Protein AF-A0A832M1B3-F1 (afdb_monomer)

Mean predicted aligned error: 6.38 Å

Sequence (131 aa):
MLPSRARRVEALIEFLSELIREEEPTRGRARKLLVGVYARYCLEPITGASTESAFERELAVAYALAEEGLGWSDELERLSRAFARERMCSRALGLMLGGASPADALGRASAKLPRACVAALLGYARALHYL

Secondary structure (DSSP, 8-state):
---HHHHHHHHHHHHHHHHTTSSS--HHHHHHHHHHHHHHTT-PPPP-SSSS-HHHHHHHHHHHIIIIIS--HHHHHHTTTTSHHHHHHHHHHHHHHTT--HHHHHHHH-S---HHHHHHHHHHHHHHTT-

Solvent-accessible surface area (backbone atoms only — not comparable to full-atom values): 7402 Å² total; per-residue (Å²): 131,77,55,75,66,57,54,47,52,52,45,40,52,51,40,52,64,54,46,72,68,44,94,78,36,33,45,72,52,50,52,55,50,45,53,54,42,28,60,75,70,74,52,80,66,67,77,78,97,75,64,102,45,40,61,61,51,49,51,33,32,40,50,43,40,35,51,74,70,68,61,40,61,74,64,45,61,72,34,37,67,42,38,50,68,49,55,32,34,52,51,18,48,55,35,34,76,71,69,40,52,70,69,58,16,42,55,73,44,32,99,67,88,54,74,66,55,57,47,49,33,55,51,37,59,51,26,62,74,74,112

Nearest PDB structures (foldseek):
  7f66-assembly1_A  TM=4.179E-01  e=9.570E+00  Homo sapiens
  3a11-assembly1_B  TM=3.079E-01  e=5.207E+00  Thermococcus kodakarensis KOD1

Structure (mmCIF, N/CA/C/O backbone):
data_AF-A0A832M1B3-F1
#
_entry.id   AF-A0A832M1B3-F1
#
loop_
_atom_site.group_PDB
_atom_site.id
_atom_site.type_symbol
_atom_site.label_atom_id
_atom_site.label_alt_id
_atom_site.label_comp_id
_atom_site.label_asym_id
_atom_site.label_entity_id
_atom_site.label_seq_id
_atom_site.pdbx_PDB_ins_code
_atom_site.Cartn_x
_atom_site.Cartn_y
_atom_site.Cartn_z
_atom_site.occupancy
_atom_site.B_iso_or_equiv
_atom_site.auth_seq_id
_atom_site.auth_comp_id
_atom_site.auth_asym_id
_atom_site.auth_atom_id
_atom_site.pdbx_PDB_model_num
ATOM 1 N N . MET A 1 1 ? -15.665 21.716 5.660 1.00 50.09 1 MET A N 1
ATOM 2 C CA . MET A 1 1 ? -15.458 20.260 5.479 1.00 50.09 1 MET A CA 1
ATOM 3 C C . MET A 1 1 ? -14.290 20.063 4.533 1.00 50.09 1 MET A C 1
ATOM 5 O O . MET A 1 1 ? -14.332 20.622 3.445 1.00 50.09 1 MET A O 1
ATOM 9 N N . LEU A 1 2 ? -13.260 19.317 4.935 1.00 56.22 2 LEU A N 1
ATOM 10 C CA . LEU A 1 2 ? -12.154 18.984 4.036 1.00 56.22 2 LEU A CA 1
ATOM 11 C C . LEU A 1 2 ? -12.650 18.103 2.870 1.00 56.22 2 LEU A C 1
ATOM 13 O O . LEU A 1 2 ? -13.494 17.217 3.094 1.00 56.22 2 LEU A O 1
ATOM 17 N N . PRO A 1 3 ? -12.138 18.309 1.640 1.00 71.81 3 PRO A N 1
ATOM 18 C CA . PRO A 1 3 ? -12.411 17.428 0.507 1.00 71.81 3 PRO A CA 1
ATOM 19 C C . PRO A 1 3 ? -12.118 15.965 0.868 1.00 71.81 3 PRO A C 1
ATOM 21 O O . PRO A 1 3 ? -11.206 15.687 1.648 1.00 71.81 3 PRO A O 1
ATOM 24 N N . SER A 1 4 ? -12.867 15.014 0.303 1.00 75.94 4 SER A N 1
ATOM 25 C CA . SER A 1 4 ? -12.703 13.575 0.593 1.00 75.94 4 SER A CA 1
ATOM 26 C C . SER A 1 4 ? -11.267 13.077 0.380 1.00 75.94 4 SER A C 1
ATOM 28 O O . SER A 1 4 ? -10.800 12.211 1.115 1.00 75.94 4 SER A O 1
ATOM 30 N N . ARG A 1 5 ? -10.546 13.666 -0.582 1.00 81.69 5 ARG A N 1
ATOM 31 C CA . ARG A 1 5 ? -9.129 13.392 -0.853 1.00 81.69 5 ARG A CA 1
ATOM 32 C C . ARG A 1 5 ? -8.205 13.844 0.281 1.00 81.69 5 ARG A C 1
ATOM 34 O O . ARG A 1 5 ? -7.340 13.080 0.680 1.00 81.69 5 ARG A O 1
ATOM 41 N N . ALA A 1 6 ? -8.413 15.041 0.829 1.00 85.50 6 ALA A N 1
ATOM 42 C CA . ALA A 1 6 ? -7.580 15.571 1.911 1.00 85.50 6 ALA A CA 1
ATOM 43 C C . ALA A 1 6 ? -7.733 14.735 3.192 1.00 85.50 6 ALA A C 1
ATOM 45 O O . ALA A 1 6 ? -6.739 14.303 3.764 1.00 85.50 6 ALA A O 1
ATOM 46 N N . ARG A 1 7 ? -8.975 14.379 3.553 1.00 89.56 7 ARG A N 1
ATOM 47 C CA . ARG A 1 7 ? -9.248 13.472 4.684 1.00 89.56 7 ARG A CA 1
ATOM 48 C C . ARG A 1 7 ? -8.606 12.098 4.516 1.00 89.56 7 ARG A C 1
ATOM 50 O O . ARG A 1 7 ? -8.171 11.497 5.487 1.00 89.56 7 ARG A O 1
ATOM 57 N N . ARG A 1 8 ? -8.553 11.590 3.283 1.00 91.56 8 ARG A N 1
ATOM 58 C CA . ARG A 1 8 ? -7.880 10.327 2.974 1.00 91.56 8 ARG A CA 1
ATOM 59 C C . ARG A 1 8 ? -6.375 10.426 3.179 1.00 91.56 8 ARG A C 1
ATOM 61 O O . ARG A 1 8 ? -5.809 9.519 3.768 1.00 91.56 8 ARG A O 1
ATOM 68 N N . VAL A 1 9 ? -5.744 11.505 2.719 1.00 90.69 9 VAL A N 1
ATOM 69 C CA . VAL A 1 9 ? -4.311 11.735 2.951 1.00 90.69 9 VAL A CA 1
ATOM 70 C C . VAL A 1 9 ? -4.017 11.790 4.450 1.00 90.69 9 VAL A C 1
ATOM 72 O O . VAL A 1 9 ? -3.132 11.078 4.907 1.00 90.69 9 VAL A O 1
ATOM 75 N N . GLU A 1 10 ? -4.809 12.532 5.227 1.00 93.25 10 GLU A N 1
ATOM 76 C CA . GLU A 1 10 ? -4.684 12.584 6.693 1.00 93.25 10 GLU A CA 1
ATOM 77 C C . GLU A 1 10 ? -4.817 11.195 7.334 1.00 93.25 10 GLU A C 1
ATOM 79 O O . GLU A 1 10 ? -3.942 10.777 8.091 1.00 9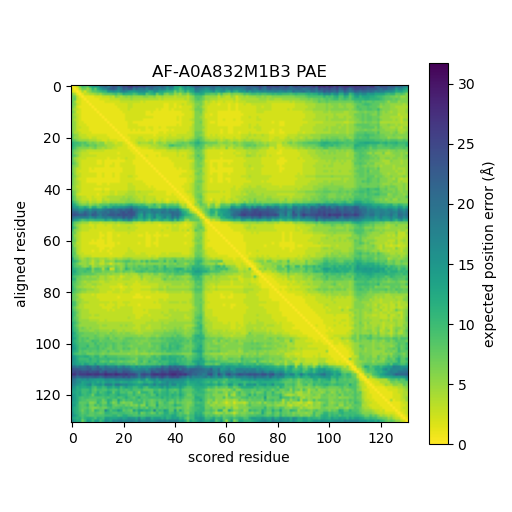3.25 10 GLU A O 1
ATOM 84 N N . ALA A 1 11 ? -5.852 10.438 6.960 1.00 95.44 11 ALA A N 1
ATOM 85 C CA . ALA A 1 11 ? -6.051 9.073 7.439 1.00 95.44 11 ALA A CA 1
ATOM 86 C C . ALA A 1 11 ? -4.874 8.151 7.077 1.00 95.44 11 ALA A C 1
ATOM 88 O O . ALA A 1 11 ? -4.456 7.326 7.884 1.00 95.44 11 ALA A O 1
ATOM 89 N N . LEU A 1 12 ? -4.311 8.277 5.873 1.00 95.06 12 LEU A N 1
ATOM 90 C CA . LEU A 1 12 ? -3.162 7.476 5.452 1.00 95.06 12 LEU A CA 1
ATOM 91 C C . LEU A 1 12 ? -1.881 7.863 6.204 1.00 95.06 12 LEU A C 1
ATOM 93 O O . LEU A 1 12 ? -1.112 6.974 6.561 1.00 95.06 12 LEU A O 1
ATOM 97 N N . ILE A 1 13 ? -1.673 9.148 6.505 1.00 94.25 13 ILE A N 1
ATOM 98 C CA . ILE A 1 13 ? -0.558 9.612 7.347 1.00 94.25 13 ILE A CA 1
ATOM 99 C C . ILE A 1 13 ? -0.690 9.056 8.769 1.00 94.25 13 ILE A C 1
ATOM 101 O O . ILE A 1 13 ? 0.294 8.564 9.327 1.00 94.25 13 ILE A O 1
ATOM 105 N N . GLU A 1 14 ? -1.894 9.086 9.349 1.00 96.12 14 GLU A N 1
ATOM 106 C CA . GLU A 1 14 ? -2.168 8.489 10.663 1.00 96.12 14 GLU A CA 1
ATOM 107 C C . GLU A 1 14 ? -1.888 6.983 10.648 1.00 96.12 14 GLU A C 1
ATOM 109 O O . GLU A 1 14 ? -1.127 6.485 11.477 1.00 96.12 14 GLU A O 1
ATOM 114 N N . PHE A 1 15 ? -2.421 6.272 9.653 1.00 97.31 15 PHE A N 1
ATOM 115 C CA . PHE A 1 15 ? -2.179 4.846 9.453 1.00 97.31 15 PHE A CA 1
ATOM 116 C C . PHE A 1 15 ? -0.682 4.507 9.382 1.00 97.31 15 PHE A C 1
ATOM 118 O O . PHE A 1 15 ? -0.233 3.596 10.075 1.00 97.31 15 PHE A O 1
ATOM 125 N N . LEU A 1 16 ? 0.097 5.231 8.573 1.00 95.44 16 LEU A N 1
ATOM 126 C CA . LEU A 1 16 ? 1.540 5.007 8.432 1.00 95.44 16 LEU A CA 1
ATOM 127 C C . LEU A 1 16 ? 2.284 5.281 9.746 1.00 95.44 16 LEU A C 1
ATOM 129 O O . LEU A 1 16 ? 3.153 4.503 10.144 1.00 95.44 16 LEU A O 1
ATOM 133 N N . SER A 1 17 ? 1.897 6.349 10.445 1.00 93.56 17 SER A N 1
ATOM 134 C CA . SER A 1 17 ? 2.459 6.733 11.745 1.00 93.56 17 SER A CA 1
ATOM 135 C C . SER A 1 17 ? 2.147 5.722 12.852 1.00 93.56 17 SER A C 1
ATOM 137 O O . SER A 1 17 ? 2.940 5.550 13.777 1.00 93.56 17 SER A O 1
ATOM 139 N N . GLU A 1 18 ? 0.993 5.057 12.797 1.00 95.75 18 GLU A N 1
ATOM 140 C CA . GLU A 1 18 ? 0.648 3.957 13.702 1.00 95.75 18 GLU A CA 1
ATOM 141 C C . GLU A 1 18 ? 1.394 2.674 13.325 1.00 95.75 18 GLU A C 1
ATOM 143 O O . GLU A 1 18 ? 1.988 2.035 14.193 1.00 95.75 18 GLU A O 1
ATOM 148 N N . LEU A 1 19 ? 1.436 2.334 12.034 1.00 95.69 19 LEU A N 1
ATOM 149 C CA . LEU A 1 19 ? 2.044 1.096 11.555 1.00 95.69 19 LEU A CA 1
ATOM 150 C C . LEU A 1 19 ? 3.546 1.029 11.852 1.00 95.69 19 LEU A C 1
ATOM 152 O O . LEU A 1 19 ? 4.049 -0.030 12.216 1.00 95.69 19 LEU A O 1
ATOM 156 N N . ILE A 1 20 ? 4.264 2.150 11.734 1.00 93.06 20 ILE A N 1
ATOM 157 C CA . ILE A 1 20 ? 5.712 2.192 11.987 1.00 93.06 20 ILE A CA 1
ATOM 158 C C . ILE A 1 20 ? 6.097 1.966 13.452 1.00 93.06 20 ILE A C 1
ATOM 160 O O . ILE A 1 20 ? 7.249 1.649 13.754 1.00 93.06 20 ILE A O 1
ATOM 164 N N . ARG A 1 21 ? 5.136 2.118 14.367 1.00 92.75 21 ARG A N 1
ATOM 165 C CA . ARG A 1 21 ? 5.325 1.851 15.795 1.00 92.75 21 ARG A CA 1
ATOM 166 C C . ARG A 1 21 ? 5.086 0.383 16.152 1.00 92.75 21 ARG A C 1
ATOM 168 O O . ARG A 1 21 ? 5.412 -0.001 17.271 1.00 92.75 21 ARG A O 1
ATOM 175 N N . GLU A 1 22 ? 4.535 -0.435 15.250 1.00 90.94 22 GLU A N 1
ATOM 176 C CA . GLU A 1 22 ? 4.430 -1.879 15.485 1.00 90.94 22 GLU A CA 1
ATOM 177 C C . GLU A 1 22 ? 5.819 -2.538 15.437 1.00 90.94 22 GLU A C 1
ATOM 179 O O . GLU A 1 22 ? 6.624 -2.250 14.553 1.00 90.94 22 GLU A O 1
ATOM 184 N N . GLU A 1 23 ? 6.096 -3.457 16.368 1.00 85.38 23 GLU A N 1
ATOM 185 C CA . GLU A 1 23 ? 7.352 -4.228 16.382 1.00 85.38 23 GLU A CA 1
ATOM 186 C C . GLU A 1 23 ? 7.491 -5.131 15.148 1.00 85.38 23 GLU A C 1
ATOM 188 O O . GLU A 1 23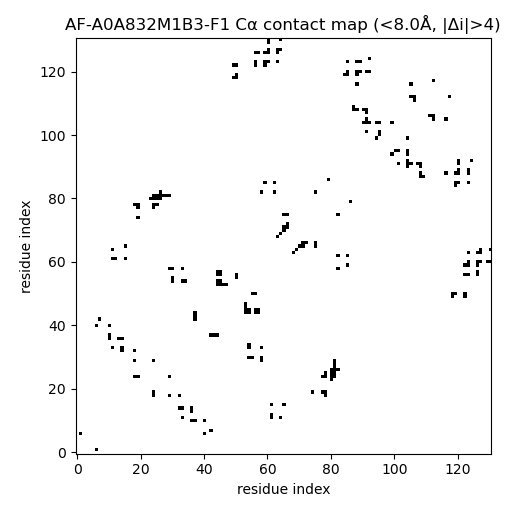 ? 8.580 -5.267 14.594 1.00 85.38 23 GLU A O 1
ATOM 193 N N . GLU A 1 24 ? 6.382 -5.722 14.684 1.00 87.94 24 GLU A N 1
ATOM 194 C CA . GLU A 1 24 ? 6.354 -6.611 13.519 1.00 87.94 24 GLU A CA 1
ATOM 195 C C . GLU A 1 24 ? 5.195 -6.275 12.559 1.00 87.94 24 GLU A C 1
ATOM 197 O O . GLU A 1 24 ? 4.159 -6.955 12.539 1.00 87.94 24 GLU A O 1
ATOM 202 N N . PRO A 1 25 ? 5.351 -5.244 11.710 1.00 89.88 25 PRO A N 1
ATOM 203 C CA . PRO A 1 25 ? 4.320 -4.828 10.768 1.00 89.88 25 PRO A CA 1
ATOM 204 C C . PRO A 1 25 ? 4.207 -5.840 9.619 1.00 89.88 25 PRO A C 1
ATOM 206 O O . PRO A 1 25 ? 4.966 -5.830 8.650 1.00 89.88 25 PRO A O 1
ATOM 209 N N . THR A 1 26 ? 3.236 -6.748 9.716 1.00 94.94 26 THR A N 1
ATOM 210 C CA . THR A 1 26 ? 2.895 -7.694 8.639 1.00 94.94 26 THR A CA 1
ATOM 211 C C . THR A 1 26 ? 1.797 -7.137 7.734 1.00 94.94 26 THR A C 1
ATOM 213 O O . THR A 1 26 ? 0.990 -6.308 8.155 1.00 94.94 26 THR A O 1
ATOM 216 N N . ARG A 1 27 ? 1.681 -7.656 6.503 1.00 93.75 27 ARG A N 1
ATOM 217 C CA . ARG A 1 27 ? 0.603 -7.293 5.559 1.00 93.75 27 ARG A CA 1
ATOM 218 C C . ARG A 1 27 ? -0.794 -7.395 6.183 1.00 93.75 27 ARG A C 1
ATOM 220 O O . ARG A 1 27 ? -1.623 -6.501 6.034 1.00 93.75 27 ARG A O 1
ATOM 227 N N . GLY A 1 28 ? -1.053 -8.485 6.909 1.00 91.56 28 GLY A N 1
ATOM 228 C CA . GLY A 1 28 ? -2.339 -8.717 7.568 1.00 91.56 28 GLY A CA 1
ATOM 229 C C . GLY A 1 28 ? -2.628 -7.717 8.690 1.00 91.56 28 GLY A C 1
ATOM 230 O O . GLY A 1 28 ? -3.776 -7.302 8.850 1.00 91.56 28 GLY A O 1
ATOM 231 N N . ARG A 1 29 ? -1.599 -7.306 9.443 1.00 93.38 29 ARG A N 1
ATOM 232 C CA . ARG A 1 29 ? -1.711 -6.276 10.489 1.00 93.38 29 ARG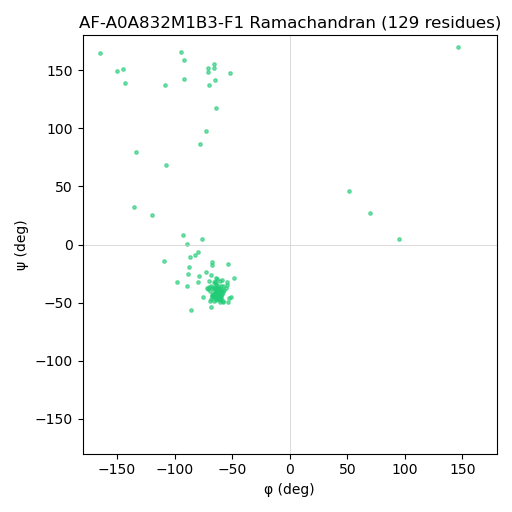 A CA 1
ATOM 233 C C . ARG A 1 29 ? -1.955 -4.903 9.885 1.00 93.38 29 ARG A C 1
ATOM 235 O O . ARG A 1 29 ? -2.950 -4.281 10.240 1.00 93.38 29 ARG A O 1
ATOM 242 N N . ALA A 1 30 ? -1.165 -4.524 8.881 1.00 95.44 30 ALA A N 1
ATOM 243 C CA . ALA A 1 30 ? -1.344 -3.287 8.127 1.00 95.44 30 ALA A CA 1
ATOM 244 C C . ALA A 1 30 ? -2.776 -3.153 7.586 1.00 95.44 30 ALA A C 1
ATOM 246 O O . ALA A 1 30 ? -3.425 -2.130 7.780 1.00 95.44 30 ALA A O 1
ATOM 247 N N . ARG A 1 31 ? -3.329 -4.220 6.997 1.00 93.75 31 ARG A N 1
ATOM 248 C CA . ARG A 1 31 ? -4.717 -4.211 6.518 1.00 93.75 31 ARG A CA 1
ATOM 249 C C . ARG A 1 31 ? -5.735 -4.005 7.645 1.00 93.75 31 ARG A C 1
ATOM 251 O O . ARG A 1 31 ? -6.660 -3.217 7.478 1.00 93.75 31 ARG A O 1
ATOM 258 N N . LYS A 1 32 ? -5.600 -4.712 8.774 1.00 93.94 32 LYS A N 1
ATOM 259 C CA . LYS A 1 32 ? -6.517 -4.561 9.922 1.00 93.94 32 LYS A CA 1
ATOM 260 C C . LYS A 1 32 ? -6.459 -3.150 10.506 1.00 93.94 32 LYS A C 1
ATOM 262 O O . LYS 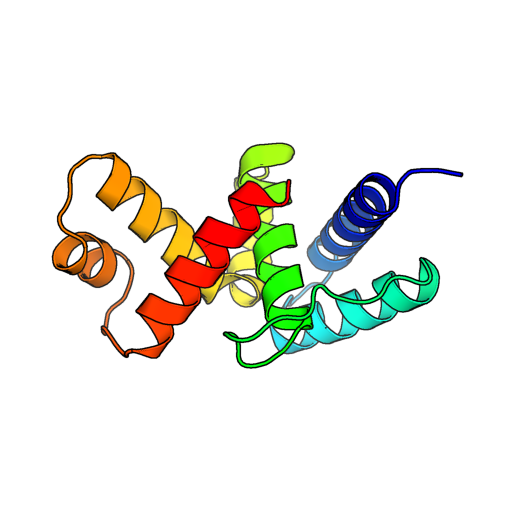A 1 32 ? -7.506 -2.575 10.790 1.00 93.94 32 LYS A O 1
ATOM 267 N N . LEU A 1 33 ? -5.254 -2.603 10.641 1.00 96.31 33 LEU A N 1
ATOM 268 C CA . LEU A 1 33 ? -5.027 -1.247 11.124 1.00 96.31 33 LEU A CA 1
ATOM 269 C C . LEU A 1 33 ? -5.689 -0.219 10.203 1.00 96.31 33 LEU A C 1
ATOM 271 O O . LEU A 1 33 ? -6.456 0.619 10.666 1.00 96.31 33 LEU A O 1
ATOM 275 N N . LEU A 1 34 ? -5.477 -0.349 8.892 1.00 95.44 34 LEU A N 1
ATOM 276 C CA . LEU A 1 34 ? -6.035 0.555 7.891 1.00 95.44 34 LEU A CA 1
ATOM 277 C C . LEU A 1 34 ? -7.568 0.577 7.894 1.00 95.44 34 LEU A C 1
ATOM 279 O O . LEU A 1 34 ? -8.164 1.646 7.800 1.00 95.44 34 LEU A O 1
ATOM 283 N N . VAL A 1 35 ? -8.210 -0.586 8.060 1.00 94.19 35 VAL A N 1
ATOM 284 C CA . VAL A 1 35 ? -9.671 -0.676 8.231 1.00 94.19 35 VAL A CA 1
ATOM 285 C C . VAL A 1 35 ? -10.124 0.111 9.464 1.00 94.19 35 VAL A C 1
ATOM 287 O O . VAL A 1 35 ? -11.092 0.864 9.388 1.00 94.19 35 VAL A O 1
ATOM 290 N N . GLY A 1 36 ? -9.417 -0.036 10.589 1.00 95.62 36 GLY A N 1
ATOM 291 C CA . GLY A 1 36 ? -9.718 0.692 11.823 1.00 95.62 36 GLY A CA 1
ATOM 292 C C . GLY A 1 36 ? -9.575 2.205 11.665 1.00 95.62 36 GLY A C 1
ATOM 293 O O . GLY A 1 36 ? -10.468 2.948 12.065 1.00 95.62 36 GLY A O 1
ATOM 294 N N . VAL A 1 37 ? -8.495 2.660 11.028 1.00 96.69 37 VAL A N 1
ATOM 295 C CA . VAL A 1 37 ? -8.259 4.083 10.742 1.00 96.69 37 VAL A CA 1
ATOM 296 C C . VAL A 1 37 ? -9.362 4.638 9.835 1.00 96.69 37 VAL A C 1
ATOM 298 O O . VAL A 1 37 ? -9.960 5.666 10.139 1.00 96.69 37 VAL A O 1
ATOM 301 N N . TYR A 1 38 ? -9.713 3.933 8.757 1.00 93.94 38 TYR A N 1
ATOM 302 C CA . TYR A 1 38 ? -10.759 4.376 7.828 1.00 93.94 38 TYR A CA 1
ATOM 303 C C . TYR A 1 38 ? -12.131 4.484 8.496 1.00 93.94 38 TYR A C 1
ATOM 305 O O . TYR A 1 38 ? -12.862 5.441 8.235 1.00 93.94 38 TYR A O 1
ATOM 313 N N . ALA A 1 39 ? -12.453 3.566 9.411 1.00 92.56 39 ALA A N 1
ATOM 314 C CA . ALA A 1 39 ? -13.673 3.643 10.205 1.00 92.56 39 ALA A CA 1
ATOM 315 C C . ALA A 1 39 ? -13.712 4.904 11.090 1.00 92.56 39 ALA A C 1
ATOM 317 O O . ALA A 1 39 ? -14.757 5.546 11.170 1.00 92.56 39 ALA A O 1
ATOM 318 N N . ARG A 1 40 ? -12.582 5.312 11.694 1.00 95.06 40 ARG A N 1
ATOM 319 C CA . ARG A 1 40 ? -12.494 6.554 12.495 1.00 95.06 40 ARG A CA 1
ATOM 320 C C . ARG A 1 40 ? -12.729 7.816 11.662 1.00 95.06 40 ARG A C 1
ATOM 322 O O . ARG A 1 40 ? -13.333 8.764 12.150 1.00 95.06 40 ARG A O 1
ATOM 329 N N . TYR A 1 41 ? -12.280 7.815 10.408 1.00 92.12 41 TYR A N 1
ATOM 330 C CA . TYR A 1 41 ? -12.435 8.945 9.483 1.00 92.12 41 TYR A CA 1
ATOM 331 C C . TYR A 1 41 ? -13.741 8.904 8.669 1.00 92.12 41 TYR A C 1
ATOM 333 O O . TYR A 1 41 ? -13.983 9.804 7.856 1.00 92.12 41 TYR A O 1
ATOM 341 N N . CYS A 1 42 ? -14.586 7.884 8.871 1.00 90.50 42 CYS A N 1
ATOM 342 C CA . CYS A 1 42 ? -15.778 7.612 8.062 1.00 90.50 42 CYS A CA 1
ATOM 343 C C . CYS A 1 42 ? -15.461 7.577 6.553 1.00 90.50 42 CYS A C 1
ATOM 345 O O . CYS A 1 42 ? -16.142 8.215 5.744 1.00 90.50 42 CYS A O 1
ATOM 347 N N . LEU A 1 43 ? -14.383 6.878 6.183 1.00 89.94 43 LEU A N 1
ATOM 348 C CA . LEU A 1 43 ? -13.913 6.746 4.807 1.00 89.94 43 LEU A CA 1
ATOM 349 C C . LEU A 1 43 ? -14.154 5.340 4.265 1.00 89.94 43 LEU A C 1
ATOM 351 O O . LEU A 1 43 ? -13.833 4.342 4.902 1.00 89.94 43 LEU A O 1
ATOM 355 N N . GLU A 1 44 ? -14.623 5.283 3.023 1.00 86.19 44 GLU A N 1
ATOM 356 C CA . GLU A 1 44 ? -14.674 4.055 2.236 1.00 86.19 44 GLU A CA 1
ATOM 357 C C . GLU A 1 44 ? -13.395 3.906 1.393 1.00 86.19 44 GLU A C 1
ATOM 359 O O . GLU A 1 44 ? -12.884 4.900 0.844 1.00 86.19 44 GLU A O 1
ATOM 364 N N . PRO A 1 45 ? -12.864 2.681 1.238 1.00 86.88 45 PRO A N 1
ATOM 365 C CA . PRO A 1 45 ? -11.756 2.434 0.330 1.00 86.88 45 PRO A CA 1
ATOM 366 C C . PRO A 1 45 ? -12.184 2.667 -1.130 1.00 86.88 45 PRO A C 1
ATOM 368 O O . PRO A 1 45 ? -13.350 2.557 -1.503 1.00 86.88 45 PRO A O 1
ATOM 371 N N . ILE A 1 46 ? -11.218 2.974 -1.986 1.00 80.88 46 ILE A N 1
ATOM 372 C CA . ILE A 1 46 ? -11.369 3.167 -3.421 1.00 80.88 46 ILE A CA 1
ATOM 373 C C . ILE A 1 46 ? -11.809 1.833 -4.022 1.00 80.88 46 ILE A C 1
ATOM 375 O O . ILE A 1 46 ? -11.093 0.828 -3.983 1.00 80.88 46 ILE A O 1
ATOM 379 N N . THR A 1 47 ? -13.003 1.831 -4.611 1.00 71.94 47 THR A N 1
ATOM 380 C CA . THR A 1 47 ? -13.603 0.684 -5.305 1.00 71.94 47 THR A CA 1
ATOM 381 C C . THR A 1 47 ? -13.315 0.731 -6.816 1.00 71.94 47 THR A C 1
ATOM 383 O O . THR 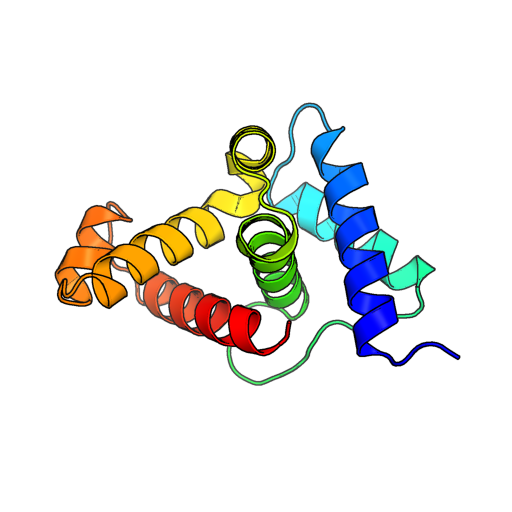A 1 47 ? -12.736 1.689 -7.328 1.00 71.94 47 THR A O 1
ATOM 386 N N . GLY A 1 48 ? -13.534 -0.371 -7.551 1.00 64.88 48 GLY A N 1
ATOM 387 C CA . GLY A 1 48 ? -13.154 -0.514 -8.975 1.00 64.88 48 GLY A CA 1
ATOM 388 C C . GLY A 1 48 ? -12.732 -1.937 -9.373 1.00 64.88 48 GLY A C 1
ATOM 389 O O . GLY A 1 48 ? -12.559 -2.783 -8.499 1.00 64.88 48 GLY A O 1
ATOM 390 N N . ALA A 1 49 ? -12.571 -2.184 -10.679 1.00 49.91 49 ALA A N 1
ATOM 391 C CA . ALA A 1 49 ? -12.688 -3.511 -11.300 1.00 49.91 49 ALA A CA 1
ATOM 392 C C . ALA A 1 49 ? -11.488 -4.484 -11.185 1.00 49.91 49 ALA A C 1
ATOM 394 O O . ALA A 1 49 ? -11.620 -5.618 -11.632 1.00 49.91 49 ALA A O 1
ATOM 395 N N . SER A 1 50 ? -10.321 -4.094 -10.649 1.00 48.19 50 SER A N 1
ATOM 396 C CA . SER A 1 50 ? -9.069 -4.818 -10.970 1.00 48.19 50 SER A CA 1
ATOM 397 C C . SER A 1 50 ? -8.098 -5.148 -9.821 1.00 48.19 50 SER A C 1
ATOM 399 O O . SER A 1 50 ? -6.897 -5.218 -10.066 1.00 48.19 50 SER A O 1
ATOM 401 N N . THR A 1 51 ? -8.550 -5.404 -8.589 1.00 48.38 51 THR A N 1
ATOM 402 C CA . THR A 1 51 ? -7.662 -5.911 -7.511 1.00 48.38 51 THR A CA 1
ATOM 403 C C . THR A 1 51 ? -8.396 -6.794 -6.505 1.00 48.38 51 THR A C 1
ATOM 405 O O . THR A 1 51 ? -9.560 -6.543 -6.204 1.00 48.38 51 THR A O 1
ATOM 408 N N . GLU A 1 52 ? -7.670 -7.761 -5.930 1.00 54.28 52 GLU A N 1
ATOM 409 C CA . GLU A 1 52 ? -8.123 -8.765 -4.948 1.00 54.28 52 GLU A CA 1
ATOM 410 C C . GLU A 1 52 ? -8.817 -8.194 -3.684 1.00 54.28 52 GLU A C 1
ATOM 412 O O . GLU A 1 52 ? -9.520 -8.940 -3.010 1.00 54.28 52 GLU A O 1
ATOM 417 N N . SER A 1 53 ? -8.697 -6.894 -3.357 1.00 72.25 53 SER A N 1
ATOM 418 C CA . SER A 1 53 ? -9.646 -6.170 -2.480 1.00 72.25 53 SER A CA 1
ATOM 419 C C . SER A 1 53 ? -9.495 -4.637 -2.581 1.00 72.25 53 SER A C 1
ATOM 421 O O . SER A 1 53 ? -8.492 -4.140 -3.091 1.00 72.25 53 SER A O 1
ATOM 423 N N . ALA A 1 54 ? -10.473 -3.861 -2.093 1.00 82.06 54 ALA A N 1
ATOM 424 C CA . ALA A 1 54 ? -10.411 -2.391 -2.077 1.00 82.06 54 ALA A CA 1
ATOM 425 C C . ALA A 1 54 ? -9.304 -1.842 -1.149 1.00 82.06 54 ALA A C 1
ATOM 427 O O . ALA A 1 54 ? -8.588 -0.923 -1.528 1.00 82.06 54 ALA A O 1
ATOM 428 N N . PHE A 1 55 ? -9.079 -2.463 0.013 1.00 87.69 55 PHE A N 1
ATOM 429 C CA . PHE A 1 55 ? -8.022 -2.051 0.949 1.00 87.69 55 PHE A CA 1
ATOM 430 C C . PHE A 1 55 ? -6.605 -2.388 0.476 1.00 87.69 55 PHE A C 1
ATOM 432 O O . PHE A 1 55 ? -5.659 -1.721 0.874 1.00 87.69 55 PHE A O 1
ATOM 439 N N . GLU A 1 56 ? -6.436 -3.375 -0.407 1.00 85.06 56 GLU A N 1
ATOM 440 C CA . GLU A 1 56 ? -5.130 -3.623 -1.038 1.00 85.06 56 GLU A CA 1
ATOM 441 C C . GLU A 1 56 ? -4.698 -2.436 -1.908 1.00 85.06 56 GLU A C 1
ATOM 443 O O . GLU A 1 56 ? -3.515 -2.112 -1.965 1.00 85.06 56 GLU A O 1
ATOM 448 N N . ARG A 1 57 ? -5.655 -1.740 -2.538 1.00 84.00 57 ARG A N 1
ATOM 449 C CA . ARG A 1 57 ? -5.360 -0.492 -3.253 1.00 84.00 57 ARG A CA 1
ATOM 450 C C . ARG A 1 57 ? -4.996 0.630 -2.303 1.00 84.00 57 ARG A C 1
ATOM 452 O O . ARG A 1 57 ? -4.063 1.363 -2.595 1.00 84.00 57 ARG A O 1
ATOM 459 N N . GLU A 1 58 ? -5.681 0.742 -1.171 1.00 90.31 58 GLU A N 1
ATOM 460 C CA . GLU A 1 58 ? -5.321 1.754 -0.176 1.00 90.31 58 GLU A CA 1
ATOM 461 C C . GLU A 1 58 ? -3.919 1.544 0.386 1.00 90.31 58 GLU A C 1
ATOM 463 O O . GLU A 1 58 ? -3.205 2.515 0.596 1.00 90.31 58 GLU A O 1
ATOM 468 N N . LEU A 1 59 ? -3.484 0.294 0.566 1.00 92.00 59 LEU A N 1
ATOM 469 C CA . LEU A 1 59 ? -2.106 -0.000 0.964 1.00 92.00 59 LEU A CA 1
ATOM 470 C C . LEU A 1 59 ? -1.095 0.444 -0.103 1.00 92.00 59 LEU A C 1
ATOM 472 O O . LEU A 1 59 ? -0.055 0.998 0.246 1.00 92.00 59 LEU A O 1
ATOM 476 N N . ALA A 1 60 ? -1.418 0.276 -1.388 1.00 89.19 60 ALA A N 1
ATOM 477 C CA . ALA A 1 60 ? -0.595 0.798 -2.478 1.00 89.19 60 ALA A CA 1
ATOM 478 C C . ALA A 1 60 ? -0.527 2.336 -2.475 1.00 89.19 60 ALA A C 1
ATOM 480 O O . ALA A 1 60 ? 0.554 2.895 -2.647 1.00 89.19 60 ALA A O 1
ATOM 481 N N . VAL A 1 61 ? -1.653 3.016 -2.228 1.00 89.94 61 VAL A N 1
ATOM 482 C CA . VAL A 1 61 ? -1.698 4.484 -2.088 1.00 89.94 61 VAL A CA 1
ATOM 483 C C . VAL A 1 61 ? -0.905 4.940 -0.861 1.00 89.94 61 VAL A C 1
ATOM 485 O O . VAL A 1 61 ? -0.174 5.920 -0.944 1.00 89.94 61 VAL A O 1
ATOM 488 N N . ALA A 1 62 ? -1.000 4.222 0.260 1.00 93.31 62 ALA A N 1
ATOM 489 C CA . ALA A 1 62 ? -0.253 4.528 1.477 1.00 93.31 62 ALA A CA 1
ATOM 490 C C . ALA A 1 62 ? 1.260 4.439 1.252 1.00 93.31 62 ALA A C 1
ATOM 492 O O . ALA A 1 62 ? 1.989 5.350 1.631 1.00 93.31 62 ALA A O 1
ATOM 493 N N . TYR A 1 63 ? 1.731 3.367 0.608 1.00 92.81 63 TYR A N 1
ATOM 494 C CA . TYR A 1 63 ? 3.150 3.218 0.293 1.00 92.81 63 TYR A CA 1
ATOM 495 C C . TYR A 1 63 ? 3.632 4.319 -0.657 1.00 92.81 63 TYR A C 1
ATOM 497 O O . TYR A 1 63 ? 4.647 4.945 -0.379 1.00 92.81 63 TYR A O 1
ATOM 505 N N . ALA A 1 64 ? 2.876 4.609 -1.722 1.00 88.94 64 ALA A N 1
ATOM 506 C CA . ALA A 1 64 ? 3.194 5.694 -2.650 1.00 88.94 64 ALA A CA 1
ATOM 507 C C . ALA A 1 64 ? 3.275 7.058 -1.942 1.00 88.94 64 ALA A C 1
ATOM 509 O O . ALA A 1 64 ? 4.178 7.846 -2.207 1.00 88.94 64 ALA A O 1
ATOM 510 N N . LEU A 1 65 ? 2.358 7.326 -1.005 1.00 90.50 65 LEU A N 1
ATOM 511 C CA . LEU A 1 65 ? 2.368 8.548 -0.204 1.00 90.50 65 LEU A CA 1
ATOM 512 C C . LEU A 1 65 ? 3.612 8.627 0.684 1.00 90.50 65 LEU A C 1
ATOM 514 O O . LEU A 1 65 ? 4.214 9.691 0.781 1.00 90.50 65 LEU A O 1
ATOM 518 N N . ALA A 1 66 ? 4.002 7.521 1.317 1.00 90.62 66 ALA A N 1
ATOM 519 C CA . ALA A 1 66 ? 5.209 7.467 2.134 1.00 90.62 66 ALA A CA 1
ATOM 520 C C . ALA A 1 66 ? 6.477 7.687 1.291 1.00 90.62 66 ALA A C 1
ATOM 522 O O . ALA A 1 66 ? 7.317 8.509 1.650 1.00 90.62 66 ALA A O 1
ATOM 523 N N . GLU A 1 67 ? 6.588 6.980 0.165 1.00 89.81 67 GLU A N 1
ATOM 524 C CA . GLU A 1 67 ? 7.766 6.987 -0.706 1.00 89.81 67 GLU A CA 1
ATOM 525 C C . GLU A 1 67 ? 7.953 8.343 -1.402 1.00 89.81 67 GLU A C 1
ATOM 527 O O . GLU A 1 67 ? 9.001 8.966 -1.261 1.00 89.81 67 GLU A O 1
ATOM 532 N N . GLU A 1 68 ? 6.919 8.834 -2.089 1.00 82.69 68 GLU A N 1
ATOM 533 C CA . GLU A 1 68 ? 7.008 10.017 -2.958 1.00 82.69 68 GLU A CA 1
ATOM 534 C C . GLU A 1 68 ? 6.520 11.302 -2.275 1.00 82.69 68 GLU A C 1
ATOM 536 O O . GLU A 1 68 ? 7.005 12.395 -2.559 1.00 82.69 68 GLU A O 1
ATOM 541 N N . GLY A 1 69 ? 5.534 11.195 -1.378 1.00 80.06 69 GLY A N 1
ATOM 542 C CA . GLY A 1 69 ? 4.911 12.355 -0.733 1.00 80.06 69 GLY A CA 1
ATOM 543 C C . GLY A 1 69 ? 5.605 12.799 0.555 1.00 80.06 69 GLY A C 1
ATOM 544 O O . GLY A 1 69 ? 5.662 13.995 0.836 1.00 80.06 69 GLY A O 1
ATOM 545 N N . LEU A 1 70 ? 6.120 11.848 1.341 1.00 82.00 70 LEU A N 1
ATOM 546 C CA . LEU A 1 70 ? 6.762 12.108 2.635 1.00 82.00 70 LEU A CA 1
ATOM 547 C C . LEU A 1 70 ? 8.284 11.894 2.618 1.00 82.00 70 LEU A C 1
ATOM 549 O O . LEU A 1 70 ? 8.956 12.333 3.550 1.00 82.00 70 LEU A O 1
ATOM 553 N N . GLY A 1 71 ? 8.834 11.239 1.589 1.00 82.25 71 GLY A N 1
ATOM 554 C CA . GLY A 1 71 ? 10.272 10.964 1.470 1.00 82.25 71 GLY A CA 1
ATOM 555 C C . GLY A 1 71 ? 10.802 9.940 2.483 1.00 82.25 71 GLY A C 1
ATOM 556 O O . GLY A 1 71 ? 11.973 9.987 2.861 1.00 82.25 71 GLY A O 1
ATOM 557 N N . TRP A 1 72 ? 9.945 9.033 2.953 1.00 84.12 72 TRP A N 1
ATOM 558 C CA . TRP A 1 72 ? 10.239 8.042 3.993 1.00 84.12 72 TRP A CA 1
ATOM 559 C C . TRP A 1 72 ? 11.049 6.872 3.434 1.00 84.12 72 TRP A C 1
ATOM 561 O O . TRP A 1 72 ? 10.491 5.858 3.031 1.00 84.12 72 TRP A O 1
ATOM 571 N N . SER A 1 73 ? 12.372 6.991 3.390 1.00 77.44 73 SER A N 1
ATOM 572 C CA . SER A 1 73 ? 13.239 5.915 2.886 1.00 77.44 73 SER A CA 1
ATOM 573 C C . SER A 1 73 ? 13.582 4.894 3.978 1.00 77.44 73 SER A C 1
ATOM 575 O O . SER A 1 73 ? 13.257 3.711 3.841 1.00 77.44 73 SER A O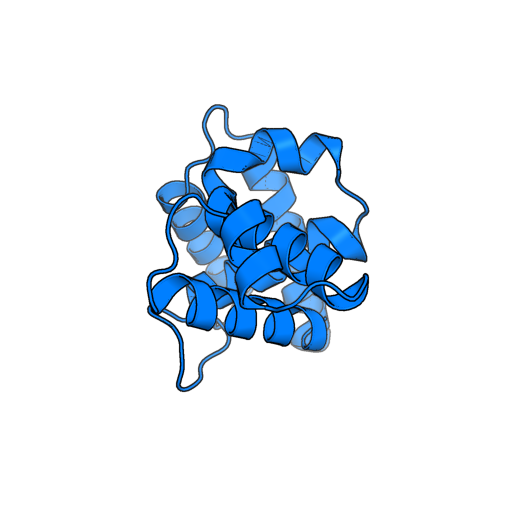 1
ATOM 577 N N . ASP A 1 74 ? 14.154 5.348 5.093 1.00 82.81 74 ASP A N 1
ATOM 578 C CA . ASP A 1 74 ? 14.551 4.493 6.221 1.00 82.81 74 ASP A CA 1
ATOM 579 C C . ASP A 1 74 ? 13.335 3.906 6.960 1.00 82.81 74 ASP A C 1
ATOM 581 O O . ASP A 1 74 ? 13.320 2.749 7.389 1.00 82.81 74 ASP A O 1
ATOM 585 N N . GLU A 1 75 ? 12.257 4.678 7.071 1.00 86.75 75 GLU A N 1
ATOM 586 C CA . GLU A 1 75 ? 10.992 4.244 7.653 1.00 86.75 75 GLU A CA 1
ATOM 587 C C . GLU A 1 75 ? 10.353 3.096 6.859 1.00 86.75 75 GLU A C 1
ATOM 589 O O . GLU A 1 75 ? 9.850 2.131 7.445 1.00 86.75 75 GLU A O 1
ATOM 594 N N . LEU A 1 76 ? 10.400 3.159 5.524 1.00 85.06 76 LEU A N 1
ATOM 595 C CA . LEU A 1 76 ? 9.845 2.116 4.659 1.00 85.06 76 LEU A CA 1
ATOM 596 C C . LEU A 1 76 ? 10.632 0.802 4.737 1.00 85.06 76 LEU A C 1
ATOM 598 O O . LEU A 1 76 ? 10.041 -0.267 4.555 1.00 85.06 76 LEU A O 1
ATOM 602 N N . GLU A 1 77 ? 11.924 0.834 5.078 1.00 86.00 77 GLU A N 1
ATOM 603 C CA . GLU A 1 77 ? 12.691 -0.387 5.357 1.00 86.00 77 GLU A CA 1
ATOM 604 C C . GLU A 1 77 ? 12.096 -1.166 6.538 1.00 86.00 77 GLU A C 1
ATOM 606 O O . GLU A 1 77 ? 11.908 -2.388 6.450 1.00 86.00 77 GLU A O 1
ATOM 611 N N . ARG A 1 78 ? 11.702 -0.462 7.608 1.00 87.38 78 ARG A N 1
ATOM 612 C CA . ARG A 1 78 ? 11.045 -1.062 8.786 1.00 87.38 78 ARG A CA 1
ATOM 613 C C . ARG A 1 78 ? 9.685 -1.666 8.438 1.00 87.38 78 ARG A C 1
ATOM 615 O O . ARG A 1 78 ? 9.270 -2.652 9.042 1.00 87.38 78 ARG A O 1
ATOM 622 N N . LEU A 1 79 ? 9.017 -1.117 7.424 1.00 91.44 79 LEU A N 1
ATOM 623 C CA . LEU A 1 79 ? 7.716 -1.575 6.931 1.00 91.44 79 LEU A CA 1
ATOM 624 C C . LEU A 1 79 ? 7.816 -2.592 5.780 1.00 91.44 79 LEU A C 1
ATOM 626 O O . LEU A 1 79 ? 6.800 -2.975 5.194 1.00 91.44 79 LEU A O 1
ATOM 630 N N . SER A 1 80 ? 9.019 -3.081 5.467 1.00 86.88 80 SER A N 1
ATOM 631 C CA . SER A 1 80 ? 9.278 -3.977 4.330 1.00 86.88 80 SER A CA 1
ATOM 632 C C . SER A 1 80 ? 8.407 -5.238 4.314 1.00 86.88 80 SER A C 1
ATOM 634 O O . SER A 1 80 ? 7.981 -5.672 3.246 1.00 86.88 80 SER A O 1
ATOM 636 N N . ARG A 1 81 ? 8.076 -5.810 5.479 1.00 88.75 81 ARG A N 1
ATOM 637 C CA . ARG A 1 81 ? 7.178 -6.977 5.586 1.00 88.75 81 ARG A CA 1
ATOM 638 C C . ARG A 1 81 ? 5.717 -6.645 5.252 1.00 88.75 81 ARG A C 1
ATOM 640 O O . ARG A 1 81 ? 5.001 -7.506 4.738 1.00 88.75 81 ARG A O 1
ATOM 647 N N . ALA A 1 82 ? 5.262 -5.424 5.527 1.00 92.88 82 ALA A N 1
ATOM 648 C CA . ALA A 1 82 ? 3.909 -4.966 5.208 1.00 92.88 82 ALA A CA 1
ATOM 649 C C . ALA A 1 82 ? 3.763 -4.554 3.734 1.00 92.88 82 ALA A C 1
ATOM 651 O O . ALA A 1 82 ? 2.699 -4.769 3.142 1.00 92.88 82 ALA A O 1
ATOM 652 N N . PHE A 1 83 ? 4.839 -4.021 3.146 1.00 92.50 83 PHE A N 1
ATOM 653 C CA . PHE A 1 83 ? 4.844 -3.431 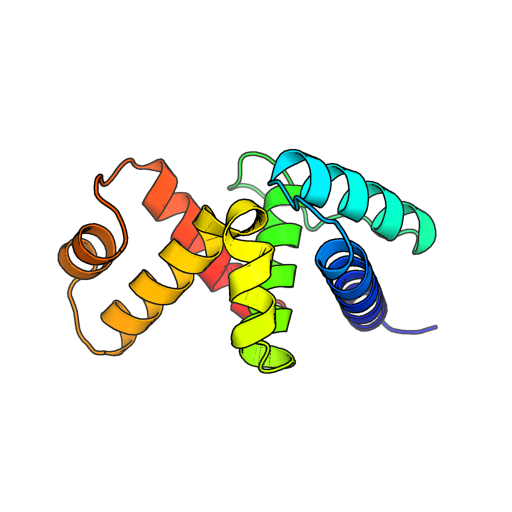1.805 1.00 92.50 83 PHE A CA 1
ATOM 654 C C . PHE A 1 83 ? 5.790 -4.111 0.809 1.00 92.50 83 PHE A C 1
ATOM 656 O O . PHE A 1 83 ? 6.238 -3.502 -0.160 1.00 92.50 83 PHE A O 1
ATOM 663 N N . ALA A 1 84 ? 6.103 -5.393 1.009 1.00 89.12 84 ALA A N 1
ATOM 664 C CA . ALA A 1 84 ? 7.002 -6.128 0.116 1.00 89.12 84 ALA A CA 1
ATOM 665 C C . ALA A 1 84 ? 6.538 -6.083 -1.353 1.00 89.12 84 ALA A C 1
ATOM 667 O O . ALA A 1 84 ? 7.355 -5.969 -2.269 1.00 89.12 84 ALA A O 1
ATOM 668 N N . ARG A 1 85 ? 5.216 -6.146 -1.578 1.00 87.06 85 ARG A N 1
ATOM 669 C CA . ARG A 1 85 ? 4.611 -6.086 -2.914 1.00 87.06 85 ARG A CA 1
ATOM 670 C C . ARG A 1 85 ? 4.794 -4.701 -3.533 1.00 87.06 85 ARG A C 1
ATOM 672 O O . ARG A 1 85 ? 5.198 -4.610 -4.688 1.00 87.06 85 ARG A O 1
ATOM 679 N N . GLU A 1 86 ? 4.520 -3.643 -2.785 1.00 90.19 86 GLU A N 1
ATOM 680 C CA . GLU A 1 86 ? 4.628 -2.260 -3.243 1.00 90.19 86 GLU A CA 1
ATOM 681 C C . GLU A 1 86 ? 6.086 -1.871 -3.507 1.00 90.19 86 GLU A C 1
ATOM 683 O O . GLU A 1 86 ? 6.382 -1.366 -4.585 1.00 90.19 86 GLU A O 1
ATOM 688 N N . ARG A 1 87 ? 7.018 -2.238 -2.618 1.00 89.19 87 ARG A N 1
ATOM 689 C CA . ARG A 1 87 ? 8.462 -2.021 -2.808 1.00 89.19 87 ARG A CA 1
ATOM 690 C C . ARG A 1 87 ? 8.990 -2.698 -4.074 1.00 89.19 87 ARG A C 1
ATOM 692 O O . ARG A 1 87 ? 9.765 -2.113 -4.829 1.00 89.19 87 ARG A O 1
ATOM 699 N N . MET A 1 88 ? 8.551 -3.931 -4.339 1.00 88.12 88 MET A N 1
ATOM 700 C CA . MET A 1 88 ? 8.854 -4.625 -5.595 1.00 88.12 88 MET A CA 1
ATOM 701 C C . MET A 1 88 ? 8.292 -3.854 -6.802 1.00 88.12 88 MET A C 1
ATOM 703 O O . MET A 1 88 ? 9.002 -3.690 -7.795 1.00 88.12 88 MET A O 1
ATOM 707 N N . CYS A 1 89 ? 7.044 -3.379 -6.729 1.00 86.00 89 CYS A N 1
ATOM 708 C CA . CYS A 1 89 ? 6.413 -2.621 -7.815 1.00 86.00 89 CYS A CA 1
ATOM 709 C C . CYS A 1 89 ? 7.129 -1.294 -8.080 1.00 86.00 89 CYS A C 1
ATOM 711 O O . CYS A 1 89 ? 7.425 -1.002 -9.235 1.00 86.00 89 CYS A O 1
ATOM 713 N N . SER A 1 90 ? 7.451 -0.536 -7.033 1.00 87.06 90 SER A N 1
ATOM 714 C CA . SER A 1 90 ? 8.189 0.725 -7.131 1.00 87.06 90 SER A CA 1
ATOM 715 C C . SER A 1 90 ? 9.550 0.524 -7.795 1.00 87.06 90 SER A C 1
ATOM 717 O O . SER A 1 90 ? 9.857 1.151 -8.810 1.00 87.06 90 SER A O 1
ATOM 719 N N . ARG A 1 91 ? 10.322 -0.471 -7.338 1.00 87.56 91 ARG A N 1
ATOM 720 C CA . ARG A 1 91 ? 11.616 -0.806 -7.947 1.00 87.56 91 ARG A CA 1
ATOM 721 C C . ARG A 1 91 ? 11.487 -1.201 -9.419 1.00 87.56 91 ARG A C 1
ATOM 723 O O . ARG A 1 91 ? 12.302 -0.779 -10.237 1.00 87.56 91 ARG A O 1
ATOM 730 N N . ALA A 1 92 ? 10.490 -2.018 -9.763 1.00 86.19 92 ALA A N 1
ATOM 731 C CA . ALA A 1 92 ? 10.238 -2.392 -11.152 1.00 86.19 92 ALA A CA 1
ATOM 732 C C . ALA A 1 92 ? 9.878 -1.164 -12.002 1.00 86.19 92 ALA A C 1
ATOM 734 O O . ALA A 1 92 ? 10.416 -1.002 -13.094 1.00 86.19 92 ALA A O 1
ATOM 735 N N . LEU A 1 93 ? 9.020 -0.279 -11.491 1.00 85.38 93 LEU A N 1
ATOM 736 C CA . LEU A 1 93 ? 8.621 0.943 -12.181 1.00 85.38 93 LEU A CA 1
ATOM 737 C C . LEU A 1 93 ? 9.816 1.875 -12.416 1.00 85.38 93 LEU A C 1
ATOM 739 O O . LEU A 1 93 ? 10.009 2.326 -13.541 1.00 85.38 93 LEU A O 1
ATOM 743 N N . GLY A 1 94 ? 10.664 2.089 -11.406 1.00 85.50 94 GLY A N 1
ATOM 744 C CA . GLY A 1 94 ? 11.880 2.895 -11.539 1.00 85.50 94 GLY A CA 1
ATOM 745 C C . GLY A 1 94 ? 12.836 2.362 -12.612 1.00 85.50 94 GLY A C 1
ATOM 746 O O . GLY A 1 94 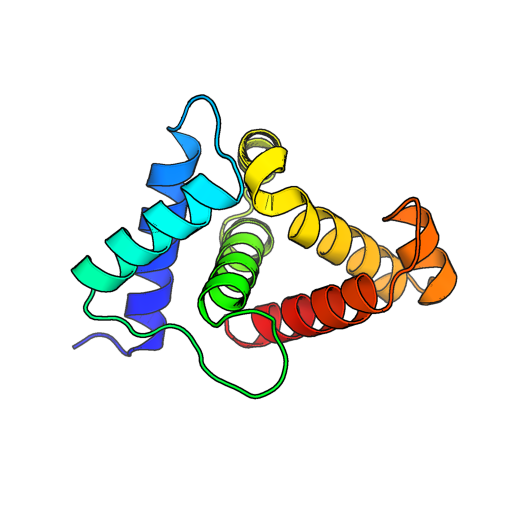? 13.383 3.133 -13.398 1.00 85.50 94 GLY A O 1
ATOM 747 N N . LEU A 1 95 ? 12.981 1.036 -12.722 1.00 86.69 95 LEU A N 1
ATOM 748 C CA . LEU A 1 95 ? 13.767 0.416 -13.795 1.00 86.69 95 LEU A CA 1
ATOM 749 C C . LEU A 1 95 ? 13.151 0.653 -15.182 1.00 86.69 95 LEU A C 1
ATOM 751 O O . LEU A 1 95 ? 13.887 0.938 -16.125 1.00 86.69 95 LEU A O 1
ATOM 755 N N . MET A 1 96 ? 11.824 0.548 -15.313 1.00 86.81 96 MET A N 1
ATOM 756 C CA . MET A 1 96 ? 11.129 0.793 -16.585 1.00 86.81 96 MET A CA 1
ATOM 757 C C . MET A 1 96 ? 11.228 2.258 -17.014 1.00 86.81 96 MET A C 1
ATOM 759 O O . MET A 1 96 ? 11.509 2.537 -18.177 1.00 86.81 96 MET A O 1
ATOM 763 N N . LEU A 1 97 ? 11.057 3.196 -16.078 1.00 85.19 97 LEU A N 1
ATOM 764 C CA . LEU A 1 97 ? 11.237 4.628 -16.333 1.00 85.19 97 LEU A CA 1
ATOM 765 C C . LEU A 1 97 ? 12.687 4.962 -16.718 1.00 85.19 97 LEU A C 1
ATOM 767 O O . LEU A 1 97 ? 12.916 5.857 -17.524 1.00 85.19 97 LEU A O 1
ATOM 771 N N . GLY A 1 98 ? 13.657 4.194 -16.213 1.00 87.62 98 GLY A N 1
ATOM 772 C CA . GLY A 1 98 ? 15.062 4.239 -16.628 1.00 87.62 98 GLY A CA 1
ATOM 773 C C . GLY A 1 98 ? 15.370 3.559 -17.971 1.00 87.62 98 GLY A C 1
ATOM 774 O O . GLY A 1 98 ? 16.540 3.456 -18.335 1.00 87.62 98 GLY A O 1
ATOM 775 N N . GLY A 1 99 ? 14.358 3.074 -18.701 1.00 88.06 99 GLY A N 1
ATOM 776 C CA . GLY A 1 99 ? 14.497 2.493 -20.040 1.00 88.06 99 GLY A CA 1
ATOM 777 C C . GLY A 1 99 ? 14.631 0.968 -20.093 1.00 88.06 99 GLY A C 1
ATOM 778 O O . GLY A 1 99 ? 14.833 0.419 -21.176 1.00 88.06 99 GLY A O 1
ATOM 779 N N . ALA A 1 100 ? 14.517 0.256 -18.967 1.00 87.12 100 ALA A N 1
ATOM 780 C CA . ALA A 1 100 ? 14.504 -1.207 -18.982 1.00 87.12 100 ALA A CA 1
ATOM 781 C C . ALA A 1 100 ? 13.197 -1.753 -19.583 1.00 87.12 100 ALA A C 1
ATOM 783 O O . ALA A 1 100 ? 12.120 -1.181 -19.398 1.00 87.12 100 ALA A O 1
ATOM 784 N N . SER A 1 101 ? 13.268 -2.911 -20.247 1.00 84.75 101 SER A N 1
ATOM 785 C CA . SER A 1 101 ? 12.056 -3.589 -20.713 1.00 84.75 101 SER A CA 1
ATOM 786 C C . SER A 1 101 ? 11.205 -4.063 -19.520 1.00 84.75 101 SER A C 1
ATOM 788 O O . SER A 1 101 ? 11.755 -4.380 -18.458 1.00 84.75 101 SER A O 1
ATOM 790 N N . PRO A 1 102 ? 9.869 -4.177 -19.657 1.00 80.44 102 PRO A N 1
ATOM 791 C CA . PRO A 1 102 ? 9.023 -4.634 -18.557 1.00 80.44 102 PRO A CA 1
ATOM 792 C C . PRO A 1 102 ? 9.393 -6.022 -18.016 1.00 80.44 102 PRO A C 1
ATOM 794 O O . PRO A 1 102 ? 9.303 -6.260 -16.811 1.00 80.44 102 PRO A O 1
ATOM 797 N N . ALA A 1 103 ? 9.830 -6.928 -18.897 1.00 78.38 103 ALA A N 1
ATOM 798 C CA . ALA A 1 103 ? 10.271 -8.268 -18.522 1.00 78.38 103 ALA A CA 1
ATOM 799 C C . ALA A 1 103 ? 11.558 -8.221 -17.685 1.00 78.38 103 ALA A C 1
ATOM 801 O O . ALA A 1 103 ? 11.622 -8.857 -16.631 1.00 78.38 103 ALA A O 1
ATOM 802 N N . ASP A 1 104 ? 12.537 -7.410 -18.097 1.00 81.56 104 ASP A N 1
ATOM 803 C CA . ASP A 1 104 ? 13.800 -7.247 -17.372 1.00 81.56 104 ASP A CA 1
ATOM 804 C C . ASP A 1 104 ? 13.588 -6.554 -16.026 1.00 81.56 104 ASP A C 1
ATOM 806 O O . ASP A 1 104 ? 14.123 -6.982 -15.004 1.00 81.56 104 ASP A O 1
ATOM 810 N N . ALA A 1 105 ? 12.779 -5.496 -15.998 1.00 83.75 105 ALA A N 1
ATOM 811 C CA . ALA A 1 105 ? 12.474 -4.755 -14.782 1.00 83.75 105 ALA A CA 1
ATOM 812 C C . ALA A 1 105 ? 11.778 -5.636 -13.734 1.00 83.75 105 ALA A C 1
ATOM 814 O O . ALA A 1 105 ? 12.172 -5.640 -12.566 1.00 83.75 105 ALA A O 1
ATOM 815 N N . LEU A 1 106 ? 10.788 -6.432 -14.148 1.00 78.75 106 LEU A N 1
ATOM 816 C CA . LEU A 1 106 ? 10.092 -7.356 -13.254 1.00 78.75 106 LEU A CA 1
ATOM 817 C C . LEU A 1 106 ? 10.973 -8.541 -12.840 1.00 78.75 106 LEU A C 1
ATOM 819 O O . LEU A 1 106 ? 10.930 -8.923 -11.674 1.00 78.75 106 LEU A O 1
ATOM 823 N N . GLY A 1 107 ? 11.802 -9.081 -13.739 1.00 78.31 107 GLY A N 1
ATOM 824 C CA . GLY A 1 107 ? 12.761 -10.142 -13.407 1.00 78.31 107 GLY A CA 1
ATOM 825 C C . GLY A 1 107 ? 13.853 -9.689 -12.430 1.00 78.31 107 GLY A C 1
ATOM 826 O O . GLY A 1 107 ? 14.299 -10.460 -11.586 1.00 78.31 107 GLY A O 1
ATOM 827 N N . ARG A 1 108 ? 14.257 -8.414 -12.488 1.00 80.56 108 ARG A N 1
ATOM 828 C CA . ARG A 1 108 ? 15.212 -7.812 -11.540 1.00 80.56 108 ARG A CA 1
ATOM 829 C C . ARG A 1 108 ? 14.573 -7.427 -10.205 1.00 80.56 108 ARG A C 1
ATOM 831 O O . ARG A 1 108 ? 15.275 -7.362 -9.196 1.00 80.56 108 ARG A O 1
ATOM 838 N N . ALA A 1 109 ? 13.273 -7.141 -10.196 1.00 76.81 109 ALA A N 1
ATOM 839 C CA . ALA A 1 109 ? 12.528 -6.783 -8.992 1.00 76.81 109 ALA A CA 1
ATOM 840 C C . ALA A 1 109 ? 11.949 -8.003 -8.249 1.00 76.81 109 ALA A C 1
ATOM 842 O O . ALA A 1 109 ? 11.747 -7.927 -7.039 1.00 76.81 109 ALA A O 1
ATOM 843 N N . SER A 1 110 ? 11.697 -9.117 -8.943 1.00 67.38 110 SER A N 1
ATOM 844 C CA . SER A 1 110 ? 11.064 -10.327 -8.409 1.00 67.38 110 SER A CA 1
ATOM 845 C C . SER A 1 110 ? 11.671 -11.600 -9.003 1.00 67.38 110 SER A C 1
ATOM 847 O O . SER A 1 110 ? 11.860 -11.706 -10.210 1.00 67.38 110 SER A O 1
ATOM 849 N N . ALA A 1 111 ? 11.875 -12.623 -8.168 1.00 57.00 111 ALA A N 1
ATOM 850 C CA . ALA A 1 111 ? 12.412 -13.921 -8.587 1.00 57.00 111 ALA A CA 1
ATOM 851 C C . ALA A 1 111 ? 11.472 -14.735 -9.509 1.00 57.00 111 ALA A C 1
ATOM 853 O O . ALA A 1 111 ? 11.912 -15.702 -10.128 1.00 57.00 111 ALA A O 1
ATOM 854 N N . LYS A 1 112 ? 10.182 -14.379 -9.612 1.00 57.38 112 LYS A N 1
ATOM 855 C CA . LYS A 1 112 ? 9.221 -14.978 -10.559 1.00 57.38 112 LYS A CA 1
ATOM 856 C C . LYS A 1 112 ? 8.232 -13.935 -11.075 1.00 57.38 112 LYS A C 1
ATOM 858 O O . LYS A 1 112 ? 7.871 -13.001 -10.364 1.00 57.38 112 LYS A O 1
ATOM 863 N N . LEU A 1 113 ? 7.746 -14.157 -12.295 1.00 53.62 113 LEU A N 1
ATOM 864 C CA . LEU A 1 113 ? 6.793 -13.306 -13.013 1.00 53.62 113 LEU A CA 1
ATOM 865 C C . LEU A 1 113 ? 5.389 -13.955 -13.095 1.00 53.62 113 LEU A C 1
ATOM 867 O O . LEU A 1 113 ? 4.955 -14.372 -14.169 1.00 53.62 113 LEU A O 1
ATOM 871 N N . PRO A 1 114 ? 4.637 -14.101 -11.987 1.00 60.72 114 PRO A N 1
ATOM 872 C CA . PRO A 1 114 ? 3.227 -14.460 -12.073 1.00 60.72 114 PRO A CA 1
ATOM 873 C C . PRO A 1 114 ? 2.408 -13.276 -12.616 1.00 60.72 114 PRO A C 1
ATOM 875 O O . PRO A 1 114 ? 2.727 -12.116 -12.356 1.00 60.72 114 PRO A O 1
ATOM 878 N N . ARG A 1 115 ? 1.282 -13.556 -13.293 1.00 62.34 115 ARG A N 1
ATOM 879 C CA . ARG A 1 115 ? 0.286 -12.539 -13.715 1.00 62.34 115 ARG A CA 1
ATOM 880 C C . ARG A 1 115 ? -0.115 -11.580 -12.578 1.00 62.34 115 ARG A C 1
ATOM 882 O O . ARG A 1 115 ? -0.410 -10.416 -12.829 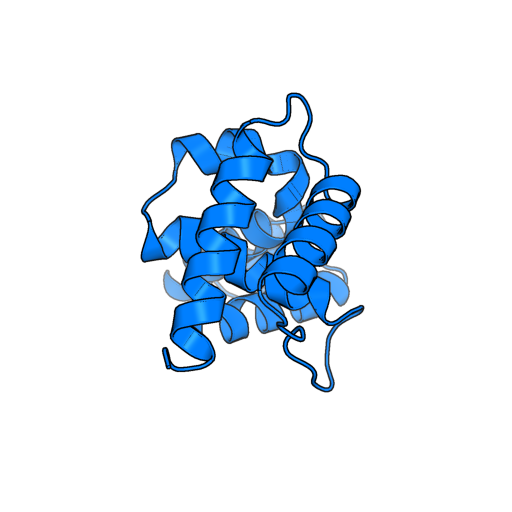1.00 62.34 115 ARG A O 1
ATOM 889 N N . ALA A 1 116 ? -0.060 -12.052 -11.332 1.00 62.81 116 ALA A N 1
ATOM 890 C CA . ALA A 1 116 ? -0.298 -11.259 -10.129 1.00 62.81 116 ALA A CA 1
ATOM 891 C C . ALA A 1 116 ? 0.679 -10.075 -9.954 1.00 62.81 116 ALA A C 1
ATOM 893 O O . ALA A 1 116 ? 0.278 -9.043 -9.424 1.00 62.81 116 ALA A O 1
ATOM 894 N N . CYS A 1 117 ? 1.930 -10.181 -10.417 1.00 63.44 117 CYS A N 1
ATOM 895 C CA . CYS A 1 117 ? 2.906 -9.087 -10.345 1.00 63.44 117 CYS A CA 1
ATOM 896 C C . CYS A 1 117 ? 2.574 -7.953 -11.322 1.00 63.44 117 CYS A C 1
ATOM 898 O O . CYS A 1 117 ? 2.714 -6.789 -10.966 1.00 63.44 117 CYS A O 1
ATOM 900 N N . VAL A 1 118 ? 2.073 -8.277 -12.519 1.00 67.44 118 VAL A N 1
ATOM 901 C CA . VAL A 1 118 ? 1.639 -7.266 -13.499 1.00 67.44 118 VAL A CA 1
ATOM 902 C C . VAL A 1 118 ? 0.413 -6.510 -12.983 1.00 67.44 118 VAL A C 1
ATOM 904 O O . VAL A 1 118 ? 0.378 -5.284 -13.034 1.00 67.44 118 VAL A O 1
ATOM 907 N N . ALA A 1 119 ? -0.570 -7.224 -12.425 1.00 68.75 119 ALA A N 1
ATOM 908 C CA . ALA A 1 119 ? -1.749 -6.599 -11.825 1.00 68.75 119 ALA A CA 1
ATOM 909 C C . ALA A 1 119 ? -1.384 -5.699 -10.629 1.00 68.75 119 ALA A C 1
ATOM 911 O O . ALA A 1 119 ? -1.915 -4.596 -10.507 1.00 68.75 119 ALA A O 1
ATOM 912 N N . ALA A 1 120 ? -0.448 -6.138 -9.779 1.00 67.12 120 ALA A N 1
ATOM 913 C CA . ALA A 1 120 ? 0.055 -5.336 -8.666 1.00 67.12 120 ALA A CA 1
ATOM 914 C C . ALA A 1 120 ? 0.775 -4.065 -9.145 1.00 67.12 120 ALA A C 1
ATOM 916 O O . ALA A 1 120 ? 0.499 -2.989 -8.622 1.00 67.12 120 ALA A O 1
ATOM 917 N N . LEU A 1 121 ? 1.623 -4.167 -10.177 1.00 71.81 121 LEU A N 1
ATOM 918 C CA . LEU A 1 121 ? 2.334 -3.023 -10.753 1.00 71.81 121 LEU A CA 1
ATOM 919 C C . LEU A 1 121 ? 1.368 -1.990 -11.344 1.00 71.81 121 LEU A C 1
ATOM 921 O O . LEU A 1 121 ? 1.501 -0.802 -11.070 1.00 71.81 121 LEU A O 1
ATOM 925 N N . LEU A 1 122 ? 0.371 -2.433 -12.116 1.00 73.25 122 LEU A N 1
ATOM 926 C CA . LEU A 1 122 ? -0.656 -1.543 -12.666 1.00 73.25 122 LEU A CA 1
ATOM 927 C C . LEU A 1 122 ? -1.495 -0.892 -11.558 1.00 73.25 122 LEU A C 1
ATOM 929 O O . LEU A 1 122 ? -1.837 0.286 -11.652 1.00 73.25 122 LEU A O 1
ATOM 933 N N . GLY A 1 123 ? -1.806 -1.641 -10.496 1.00 71.06 123 GLY A N 1
ATOM 934 C CA . GLY A 1 123 ? -2.474 -1.112 -9.308 1.00 71.06 123 GLY A CA 1
ATOM 935 C C . GLY A 1 123 ? -1.651 -0.028 -8.610 1.00 71.06 123 GLY A C 1
ATOM 936 O O . GLY A 1 123 ? -2.195 1.022 -8.275 1.00 71.06 123 GLY A O 1
ATOM 937 N N . TYR A 1 124 ? -0.345 -0.255 -8.455 1.00 73.50 124 TYR A N 1
ATOM 938 C CA . TYR A 1 124 ? 0.590 0.700 -7.862 1.00 73.50 124 TYR A CA 1
ATOM 939 C C . TYR A 1 124 ? 0.755 1.963 -8.715 1.00 73.50 124 TYR A C 1
ATOM 941 O O . TYR A 1 124 ? 0.571 3.071 -8.220 1.00 73.50 124 TYR A O 1
ATOM 949 N N . ALA A 1 125 ? 0.990 1.811 -10.020 1.00 72.75 125 ALA A N 1
ATOM 950 C CA . ALA A 1 125 ? 1.089 2.939 -10.946 1.00 72.75 125 ALA A CA 1
ATOM 951 C C . ALA A 1 125 ? -0.183 3.801 -10.931 1.00 72.75 125 ALA A C 1
ATOM 953 O O . ALA A 1 125 ? -0.119 5.025 -10.935 1.00 72.75 125 ALA A O 1
ATOM 954 N N . ARG A 1 126 ? -1.361 3.172 -10.841 1.00 74.00 126 ARG A N 1
ATOM 955 C CA . ARG A 1 126 ? -2.624 3.902 -10.704 1.00 74.00 126 ARG A CA 1
ATOM 956 C C . ARG A 1 126 ? -2.733 4.631 -9.363 1.00 74.00 126 ARG A C 1
ATOM 958 O O . ARG A 1 126 ? -3.282 5.727 -9.336 1.00 74.00 126 ARG A O 1
ATOM 965 N N . ALA A 1 127 ? -2.239 4.044 -8.273 1.00 71.19 127 ALA A N 1
ATOM 966 C CA . ALA A 1 127 ? -2.231 4.670 -6.951 1.00 71.19 127 ALA A CA 1
ATOM 967 C C . ALA A 1 127 ? -1.428 5.981 -6.935 1.00 71.19 127 ALA A C 1
ATOM 969 O O . ALA A 1 127 ? -1.900 6.959 -6.359 1.00 71.19 127 ALA A O 1
ATOM 970 N N . LEU A 1 128 ? -0.299 6.038 -7.653 1.00 66.94 128 LEU A N 1
ATOM 971 C CA . LEU A 1 128 ? 0.495 7.263 -7.824 1.00 66.94 128 LEU A CA 1
ATOM 972 C C . LEU A 1 128 ? -0.305 8.412 -8.464 1.00 66.94 128 LEU A C 1
ATOM 974 O O . LEU A 1 128 ? -0.075 9.567 -8.139 1.00 66.94 128 LEU A O 1
ATOM 978 N N . HIS A 1 129 ? -1.286 8.111 -9.322 1.00 69.25 129 HIS A N 1
ATOM 979 C CA . HIS A 1 129 ? -2.162 9.122 -9.928 1.00 69.25 129 HIS A CA 1
ATOM 980 C C . HIS A 1 129 ? -3.345 9.554 -9.036 1.00 69.25 129 HIS A C 1
ATOM 982 O O . HIS A 1 129 ? -4.076 10.474 -9.404 1.00 69.25 129 HIS A O 1
ATOM 988 N N . TYR A 1 130 ? -3.592 8.880 -7.905 1.00 65.56 130 TYR A N 1
ATOM 989 C CA . TYR A 1 130 ? -4.653 9.258 -6.958 1.00 65.56 130 TYR A CA 1
ATOM 990 C C . TYR A 1 130 ? -4.189 10.281 -5.909 1.00 65.56 130 TYR A C 1
ATOM 992 O O . TYR A 1 130 ? -5.038 10.975 -5.330 1.00 65.56 130 TYR A O 1
ATOM 1000 N N . LEU A 1 131 ? -2.878 10.412 -5.690 1.00 56.84 131 LEU A N 1
ATOM 1001 C CA . LEU A 1 131 ? -2.245 11.438 -4.846 1.00 56.84 131 LEU A CA 1
ATOM 1002 C C . LEU A 1 131 ? -2.110 12.777 -5.571 1.00 56.84 131 LEU A C 1
ATOM 1004 O O . LEU A 1 131 ? -2.405 13.806 -4.929 1.00 56.84 131 LEU A O 1
#

Radius of gyration: 14.55 Å; Cα contacts (8 Å, |Δi|>4): 132; chains: 1; bounding box: 31×35×37 Å

pLDDT: mean 82.54, std 12.24, range [48.19, 97.31]

Foldseek 3Di:
DDDLLVLLLVLLVVLLVVQLPDQQRAQVNSLVSSVVSCVVSVHDADDDDFDPDSSLLSLLLSVLCCVPVVVPDVSVVSNCNNCVLNQLLVQLVVVVVVPDDSVVSNVVSDVDDDPVSVSSNVSNVVSNVSD